Protein AF-A0A538FCF6-F1 (afdb_monomer)

Secondary structure (DSSP, 8-state):
-----------------HHHHHHHHHHHHHTT--HHHHHHHTT-S-HHHHHHHHHHHHHHS-HHHHHHHHHHHHHHHHHHHHHHHHH--HHHHHHHHHHHHHHHHHHH--

pLDDT: mean 79.97, std 12.78, range [43.72, 89.62]

Structure (mmCIF, N/CA/C/O backbone):
data_AF-A0A538FCF6-F1
#
_entry.id   AF-A0A538FCF6-F1
#
loop_
_atom_site.group_PDB
_atom_site.id
_atom_site.type_symbol
_atom_site.label_atom_id
_atom_site.label_alt_id
_atom_site.label_comp_id
_atom_site.label_asym_id
_atom_site.label_entity_id
_atom_site.label_seq_id
_atom_site.pdbx_PDB_ins_code
_atom_site.Cartn_x
_atom_site.Cartn_y
_atom_site.Cartn_z
_atom_site.occupancy
_atom_site.B_iso_or_equiv
_atom_site.auth_seq_id
_atom_site.auth_comp_id
_atom_site.auth_asym_id
_atom_site.auth_atom_id
_atom_site.pdbx_PDB_model_num
ATOM 1 N N . MET A 1 1 ? 2.214 25.794 55.707 1.00 45.06 1 MET A N 1
ATOM 2 C CA . MET A 1 1 ? 1.061 25.376 54.884 1.00 45.06 1 MET A CA 1
ATOM 3 C C . MET A 1 1 ? 1.560 25.185 53.467 1.00 45.06 1 MET A C 1
ATOM 5 O O . MET A 1 1 ? 1.936 26.150 52.817 1.00 45.06 1 MET A O 1
ATOM 9 N N . THR A 1 2 ? 1.698 23.926 53.072 1.00 43.72 2 THR A N 1
ATOM 10 C CA . THR A 1 2 ? 2.321 23.477 51.825 1.00 43.72 2 THR A CA 1
ATOM 11 C C . THR A 1 2 ? 1.266 23.458 50.727 1.00 43.72 2 THR A C 1
ATOM 13 O O . THR A 1 2 ? 0.298 22.715 50.840 1.00 43.72 2 THR A O 1
ATOM 16 N N . ALA A 1 3 ? 1.441 24.256 49.677 1.00 48.84 3 ALA A N 1
ATOM 17 C CA . ALA A 1 3 ? 0.685 24.115 48.436 1.00 48.84 3 ALA A CA 1
ATOM 18 C C . ALA A 1 3 ? 1.655 23.629 47.354 1.00 48.84 3 ALA A C 1
ATOM 20 O O . ALA A 1 3 ? 2.250 24.422 46.627 1.00 48.84 3 ALA A O 1
ATOM 21 N N . ALA A 1 4 ? 1.860 22.312 47.306 1.00 46.56 4 ALA A N 1
ATOM 22 C CA . ALA A 1 4 ? 2.473 21.650 46.165 1.00 46.56 4 ALA A CA 1
ATOM 23 C C . ALA A 1 4 ? 1.420 21.627 45.051 1.00 46.56 4 ALA A C 1
ATOM 25 O O . ALA A 1 4 ? 0.441 20.890 45.131 1.00 46.56 4 ALA A O 1
ATOM 26 N N . ARG A 1 5 ? 1.574 22.520 44.072 1.00 51.38 5 ARG A N 1
ATOM 27 C CA . ARG A 1 5 ? 0.796 22.505 42.833 1.00 51.38 5 ARG A CA 1
ATOM 28 C C . ARG A 1 5 ? 1.302 21.358 41.963 1.00 51.38 5 ARG A C 1
ATOM 30 O O . ARG A 1 5 ? 2.506 21.267 41.746 1.00 51.38 5 ARG A O 1
ATOM 37 N N . ASP A 1 6 ? 0.352 20.528 41.541 1.00 49.03 6 ASP A N 1
ATOM 38 C CA . ASP A 1 6 ? 0.346 19.593 40.417 1.00 49.03 6 ASP A CA 1
ATOM 39 C C . ASP A 1 6 ? 1.686 19.336 39.711 1.00 49.03 6 ASP A C 1
ATOM 41 O O . ASP A 1 6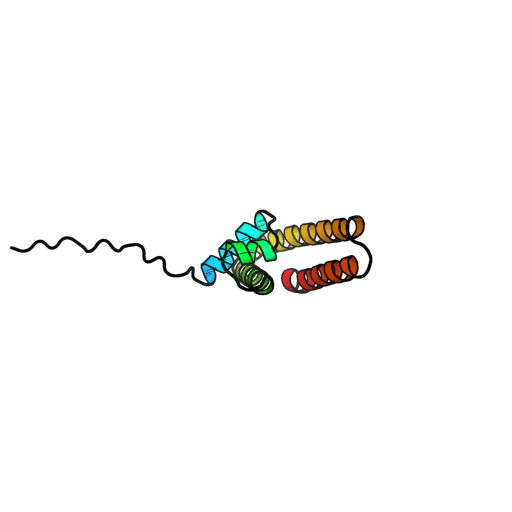 ? 2.222 20.247 39.068 1.00 49.03 6 ASP A O 1
ATOM 45 N N . PRO A 1 7 ? 2.194 18.087 39.702 1.00 54.53 7 PRO A N 1
ATOM 46 C CA . PRO A 1 7 ? 3.127 17.707 38.663 1.00 54.53 7 PRO A CA 1
ATOM 47 C C . PRO A 1 7 ? 2.369 17.780 37.336 1.00 54.53 7 PRO A C 1
ATOM 49 O O . PRO A 1 7 ? 1.473 16.984 37.073 1.00 54.53 7 PRO A O 1
ATOM 52 N N . GLN A 1 8 ? 2.724 18.766 36.514 1.00 47.12 8 GLN A N 1
ATOM 53 C CA . GLN A 1 8 ? 2.449 18.750 35.085 1.00 47.12 8 GLN A CA 1
ATOM 54 C C . GLN A 1 8 ? 2.810 17.356 34.563 1.00 47.12 8 GLN A C 1
ATOM 56 O O . GLN A 1 8 ? 3.988 16.990 34.549 1.00 47.12 8 GLN A O 1
ATOM 61 N N . GLU A 1 9 ? 1.797 16.575 34.183 1.00 44.38 9 GLU A N 1
ATOM 62 C CA . GLU A 1 9 ? 1.965 15.400 33.341 1.00 44.38 9 GLU A CA 1
ATOM 63 C C . GLU A 1 9 ? 2.641 15.884 32.061 1.00 44.38 9 GLU A C 1
ATOM 65 O O . GLU A 1 9 ? 2.012 16.406 31.140 1.00 44.38 9 GLU A O 1
ATOM 70 N N . VAL A 1 10 ? 3.966 15.774 32.035 1.00 53.16 10 VAL A N 1
ATOM 71 C CA . VAL A 1 10 ? 4.715 15.747 30.790 1.00 53.16 10 VAL A CA 1
ATOM 72 C C . VAL A 1 10 ? 4.006 14.726 29.897 1.00 53.16 10 VAL A C 1
ATOM 74 O O . VAL A 1 10 ? 3.747 13.614 30.373 1.00 53.16 10 VAL A O 1
ATOM 77 N N . PRO A 1 11 ? 3.635 15.058 28.646 1.00 48.69 11 PRO A N 1
ATOM 78 C CA . PRO A 1 11 ? 3.181 14.036 27.728 1.00 48.69 11 PRO A CA 1
ATOM 79 C C . PRO A 1 11 ? 4.369 13.101 27.567 1.00 48.69 11 PRO A C 1
ATOM 81 O O . PRO A 1 11 ? 5.363 13.436 26.926 1.00 48.69 11 PRO A O 1
ATOM 84 N N . SER A 1 12 ? 4.307 11.964 28.252 1.00 51.03 12 SER A N 1
ATOM 85 C CA . SER A 1 12 ? 5.204 10.858 28.003 1.00 51.03 12 SER A CA 1
ATOM 86 C C . SER A 1 12 ? 5.054 10.581 26.514 1.00 51.03 12 SER A C 1
ATOM 88 O O . SER A 1 12 ? 3.949 10.268 26.066 1.00 51.03 12 SER A O 1
ATOM 90 N N . GLU A 1 13 ? 6.124 10.773 25.739 1.00 54.78 13 GLU A N 1
ATOM 91 C CA . GLU A 1 13 ? 6.275 10.197 24.403 1.00 54.78 13 GLU A CA 1
ATOM 92 C C . GLU A 1 13 ? 6.242 8.672 24.569 1.00 54.78 13 GLU A C 1
ATOM 94 O O . GLU A 1 13 ? 7.247 7.968 24.491 1.00 54.78 13 GLU A O 1
ATOM 99 N N . ALA A 1 14 ? 5.063 8.152 24.900 1.00 56.34 14 ALA A N 1
ATOM 100 C CA . ALA A 1 14 ? 4.764 6.751 24.838 1.00 56.34 14 ALA A CA 1
ATOM 101 C C . ALA A 1 14 ? 4.926 6.386 23.369 1.00 56.34 14 ALA A C 1
ATOM 103 O O . ALA A 1 14 ? 4.333 7.025 22.495 1.00 56.34 14 ALA A O 1
ATOM 104 N N . ALA A 1 15 ? 5.778 5.396 23.104 1.00 61.03 15 ALA A N 1
ATOM 105 C CA . ALA A 1 15 ? 5.960 4.874 21.763 1.00 61.03 15 ALA A CA 1
ATOM 106 C C . ALA A 1 15 ? 4.576 4.670 21.117 1.00 61.03 15 ALA A C 1
ATOM 108 O O . ALA A 1 15 ? 3.686 4.122 21.781 1.00 61.03 15 ALA A O 1
ATOM 109 N N . PRO A 1 16 ? 4.377 5.133 19.868 1.00 63.41 16 PRO A N 1
ATOM 110 C CA . PRO A 1 16 ? 3.070 5.113 19.231 1.00 63.41 16 PRO A CA 1
ATOM 111 C C . PRO A 1 16 ? 2.495 3.704 19.308 1.00 63.41 16 PRO A C 1
ATOM 113 O O . PRO A 1 16 ? 3.150 2.717 18.954 1.00 63.41 16 PRO A O 1
ATOM 116 N N . THR A 1 17 ? 1.266 3.599 19.805 1.00 77.19 17 THR A N 1
ATOM 117 C CA . THR A 1 17 ? 0.609 2.305 19.941 1.00 77.19 17 THR A CA 1
ATOM 118 C C . THR A 1 17 ? 0.447 1.675 18.561 1.00 77.19 17 THR A C 1
ATOM 120 O O . THR A 1 17 ? 0.341 2.360 17.540 1.00 77.19 17 THR A O 1
ATOM 123 N N . SER A 1 18 ? 0.353 0.345 18.495 1.00 76.19 18 SER A N 1
ATOM 124 C CA . SER A 1 18 ? 0.153 -0.332 17.207 1.00 76.19 18 SER A CA 1
ATOM 125 C C . SER A 1 18 ? -1.086 0.179 16.459 1.00 76.19 18 SER A C 1
ATOM 127 O O . SER A 1 18 ? -1.096 0.177 15.235 1.00 76.19 18 SER A O 1
ATOM 129 N N . SER A 1 19 ? -2.113 0.667 17.166 1.00 78.25 19 SER A N 1
ATOM 130 C CA . SER A 1 19 ? -3.298 1.256 16.533 1.00 78.25 19 SER A CA 1
ATOM 131 C C . SER A 1 19 ? -3.023 2.609 15.874 1.00 78.25 19 SER A C 1
ATOM 133 O O . SER A 1 19 ? -3.576 2.892 14.810 1.00 78.25 19 SER A O 1
ATOM 135 N N . GLU A 1 20 ? -2.167 3.433 16.474 1.00 84.25 20 GLU A N 1
ATOM 136 C CA . GLU A 1 20 ? -1.746 4.712 15.898 1.00 84.25 20 GLU A CA 1
ATOM 137 C C . GLU A 1 20 ? -0.851 4.493 14.681 1.00 84.25 20 GLU A C 1
ATOM 139 O O . GLU A 1 20 ? -1.080 5.114 13.645 1.00 84.25 20 GLU A O 1
ATOM 144 N N . LEU A 1 21 ? 0.091 3.548 14.756 1.00 85.62 21 LEU A N 1
ATOM 145 C CA . LEU A 1 21 ? 0.933 3.153 13.621 1.00 85.62 21 LEU A CA 1
ATOM 146 C C . LEU A 1 21 ? 0.101 2.623 12.445 1.00 85.62 21 LEU A C 1
ATOM 148 O O . LEU A 1 21 ? 0.342 2.983 11.292 1.00 85.62 21 LEU A O 1
ATOM 152 N N . ASP A 1 22 ? -0.924 1.815 12.729 1.00 87.38 22 ASP A N 1
ATOM 153 C CA . ASP A 1 22 ? -1.873 1.333 11.724 1.00 87.38 22 ASP A CA 1
ATOM 154 C C . ASP A 1 22 ? -2.599 2.513 11.041 1.00 87.38 22 ASP A C 1
ATOM 156 O O . ASP A 1 22 ? -2.662 2.594 9.808 1.00 87.38 22 ASP A O 1
ATOM 160 N N . GLY A 1 23 ? -3.106 3.468 11.828 1.00 85.62 23 GLY A N 1
ATOM 161 C CA . GLY A 1 23 ? -3.761 4.675 11.315 1.00 85.62 23 GLY A CA 1
ATOM 162 C C . GLY A 1 23 ? -2.831 5.551 10.469 1.00 85.62 23 GLY A C 1
ATOM 163 O O . GLY A 1 23 ? -3.220 6.003 9.388 1.00 85.62 23 GLY A O 1
ATOM 164 N N . GLN A 1 24 ? -1.585 5.734 10.911 1.00 87.62 24 GLN A N 1
ATOM 165 C CA . GLN A 1 24 ? -0.562 6.472 10.170 1.00 87.62 24 GLN A CA 1
ATOM 166 C C . GLN A 1 24 ? -0.230 5.787 8.842 1.00 87.62 24 GLN A C 1
ATOM 168 O O . GLN A 1 24 ? -0.200 6.452 7.805 1.00 87.62 24 GLN A O 1
ATOM 173 N N . ALA A 1 25 ? -0.080 4.459 8.825 1.00 89.62 25 ALA A N 1
ATOM 174 C CA . ALA A 1 25 ? 0.139 3.706 7.593 1.00 89.62 25 ALA A CA 1
ATOM 175 C C . ALA A 1 25 ? -1.002 3.916 6.581 1.00 89.62 25 ALA A C 1
ATOM 177 O O . ALA A 1 25 ? -0.749 4.107 5.389 1.00 89.62 25 ALA A O 1
ATOM 178 N N . LEU A 1 26 ? -2.259 3.953 7.042 1.00 88.19 26 LEU A N 1
ATOM 179 C CA . LEU A 1 26 ? -3.426 4.239 6.200 1.00 88.19 26 LEU A CA 1
ATOM 180 C C . LEU A 1 26 ? -3.432 5.666 5.653 1.00 88.19 26 LEU A C 1
ATOM 182 O O . LEU A 1 26 ? -3.693 5.860 4.461 1.00 88.19 26 LEU A O 1
ATOM 186 N N . GLN A 1 27 ? -3.110 6.661 6.478 1.00 87.44 27 GLN A N 1
ATOM 187 C CA . GLN A 1 27 ? -3.032 8.049 6.027 1.00 87.44 27 GLN A CA 1
ATOM 188 C C . GLN A 1 27 ? -1.897 8.266 5.024 1.00 87.44 27 GLN A C 1
ATOM 190 O O . GLN A 1 27 ? -2.120 8.836 3.956 1.00 87.44 27 GLN A O 1
ATOM 195 N N . LEU A 1 28 ? -0.692 7.784 5.328 1.00 87.81 28 LEU A N 1
ATOM 196 C CA . LEU A 1 28 ? 0.469 7.923 4.449 1.00 87.81 28 LEU A CA 1
ATOM 197 C C . LEU A 1 28 ? 0.260 7.178 3.127 1.00 87.81 28 LEU A C 1
ATOM 199 O O . LEU A 1 28 ? 0.608 7.697 2.063 1.00 87.81 28 LEU A O 1
ATOM 203 N N . ARG A 1 29 ? -0.391 6.006 3.160 1.00 88.25 29 ARG A N 1
ATOM 204 C CA . ARG A 1 29 ? -0.755 5.294 1.932 1.00 88.25 29 ARG A CA 1
ATOM 205 C C . ARG A 1 29 ? -1.805 6.046 1.122 1.00 88.25 29 ARG A C 1
ATOM 207 O O . ARG A 1 29 ? -1.684 6.117 -0.098 1.00 88.25 29 ARG A O 1
ATOM 214 N N . SER A 1 30 ? -2.781 6.668 1.782 1.00 83.31 30 SER A N 1
ATOM 215 C CA . SER A 1 30 ? -3.786 7.513 1.120 1.00 83.31 30 SER A CA 1
ATOM 216 C C . SER A 1 30 ? -3.163 8.744 0.449 1.00 83.31 30 SER A C 1
ATOM 218 O O . SER A 1 30 ? -3.625 9.155 -0.610 1.00 83.31 30 SER A O 1
ATOM 220 N N . LYS A 1 31 ? -2.058 9.272 0.997 1.00 83.94 31 LYS A N 1
ATOM 221 C CA . LYS A 1 31 ? -1.228 10.324 0.375 1.00 83.94 31 LYS A CA 1
ATOM 222 C C . LYS A 1 31 ? -0.371 9.826 -0.803 1.00 83.94 31 LYS A C 1
ATOM 224 O O . LYS A 1 31 ? 0.335 10.619 -1.417 1.00 83.94 31 LYS A O 1
ATOM 229 N N . GLY A 1 32 ? -0.406 8.531 -1.122 1.00 83.12 32 GLY A N 1
ATOM 230 C CA . GLY A 1 32 ? 0.327 7.935 -2.242 1.00 83.12 32 GLY A CA 1
ATOM 231 C C . GLY A 1 32 ? 1.750 7.473 -1.917 1.00 83.12 32 GLY A C 1
ATOM 232 O O . GLY A 1 32 ? 2.485 7.107 -2.834 1.00 83.12 32 GLY A O 1
ATOM 233 N N . MET A 1 33 ? 2.162 7.446 -0.644 1.00 85.12 33 MET A N 1
ATOM 234 C CA . MET A 1 33 ? 3.486 6.931 -0.277 1.00 85.12 33 MET A CA 1
ATOM 235 C C . MET A 1 33 ? 3.583 5.411 -0.474 1.00 85.12 33 MET A C 1
ATOM 237 O O . MET A 1 33 ? 2.599 4.678 -0.341 1.00 85.12 33 MET A O 1
ATOM 241 N N . SER A 1 34 ? 4.780 4.920 -0.809 1.00 85.25 34 SER A N 1
ATOM 242 C CA . SER A 1 34 ? 5.064 3.483 -0.919 1.00 85.25 34 SER A CA 1
ATOM 243 C C . SER A 1 34 ? 5.216 2.847 0.464 1.00 85.25 34 SER A C 1
ATOM 245 O O . SER A 1 34 ? 5.673 3.503 1.393 1.00 85.25 34 SER A O 1
ATOM 247 N N . PHE A 1 35 ? 4.904 1.556 0.613 1.00 84.69 35 PHE A N 1
ATOM 248 C CA . PHE A 1 35 ? 5.033 0.859 1.904 1.00 84.69 35 PHE A CA 1
ATOM 249 C C . PHE A 1 35 ? 6.457 0.863 2.470 1.00 84.69 35 PHE A C 1
ATOM 251 O O . PHE A 1 35 ? 6.622 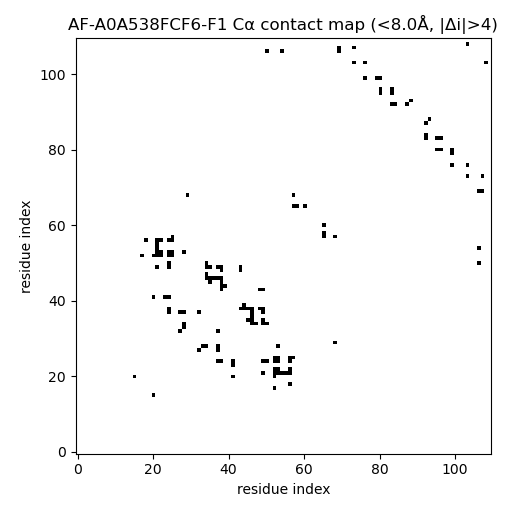0.894 3.682 1.00 84.69 35 PHE A O 1
ATOM 258 N N . ALA A 1 36 ? 7.480 0.889 1.612 1.00 86.44 36 ALA A N 1
ATOM 259 C CA . ALA A 1 36 ? 8.865 1.041 2.053 1.00 86.44 36 ALA A CA 1
ATOM 260 C C . ALA A 1 36 ? 9.120 2.422 2.673 1.00 86.44 36 ALA A C 1
ATOM 262 O O . ALA A 1 36 ? 9.739 2.516 3.727 1.00 86.44 36 ALA A O 1
ATOM 263 N N . LYS A 1 37 ? 8.592 3.485 2.052 1.00 87.44 37 LYS A N 1
ATOM 264 C CA . LYS A 1 37 ? 8.697 4.842 2.592 1.00 87.44 37 LYS A CA 1
ATOM 265 C C . LYS A 1 37 ? 7.856 5.008 3.855 1.00 87.44 37 LYS A C 1
ATOM 267 O O . LYS A 1 37 ? 8.320 5.619 4.800 1.00 87.44 37 LYS A O 1
ATOM 272 N N . ILE A 1 38 ? 6.664 4.412 3.888 1.00 88.75 38 ILE A N 1
ATOM 273 C CA . ILE A 1 38 ? 5.803 4.387 5.075 1.00 88.75 38 ILE A CA 1
ATOM 274 C C . ILE A 1 38 ? 6.528 3.703 6.228 1.00 88.75 38 ILE A C 1
ATOM 276 O O . ILE A 1 38 ? 6.583 4.281 7.299 1.00 88.75 38 ILE A O 1
ATOM 280 N N . ALA A 1 39 ? 7.105 2.516 6.011 1.00 88.94 39 ALA A N 1
ATOM 281 C CA . ALA A 1 39 ? 7.846 1.803 7.047 1.00 88.94 39 ALA A CA 1
ATOM 282 C C . ALA A 1 39 ? 8.979 2.661 7.625 1.00 88.94 39 ALA A C 1
ATOM 284 O O . ALA A 1 39 ? 9.066 2.792 8.838 1.00 88.94 39 ALA A O 1
ATOM 285 N N . ALA A 1 40 ? 9.767 3.317 6.768 1.00 89.12 40 ALA A N 1
ATOM 286 C CA . ALA A 1 40 ? 10.807 4.240 7.215 1.00 89.12 40 ALA A CA 1
ATOM 287 C C . ALA A 1 40 ? 10.246 5.448 7.994 1.00 89.12 40 ALA A C 1
ATOM 289 O O . ALA A 1 40 ? 10.831 5.848 8.992 1.00 89.12 40 ALA A O 1
ATOM 290 N N . GLU A 1 41 ? 9.109 6.001 7.563 1.00 88.38 41 GLU A N 1
ATOM 291 C CA . GLU A 1 41 ? 8.470 7.167 8.189 1.00 88.38 41 GLU A CA 1
ATOM 292 C C . GLU A 1 41 ? 7.936 6.862 9.596 1.00 88.38 41 GLU A C 1
ATOM 294 O O . GLU A 1 41 ? 8.090 7.671 10.503 1.00 88.38 41 GLU A O 1
ATOM 299 N N . ILE A 1 42 ? 7.313 5.694 9.786 1.00 86.81 42 ILE A N 1
ATOM 300 C CA . ILE A 1 42 ? 6.675 5.317 11.060 1.00 86.81 42 ILE A CA 1
ATOM 301 C C . ILE A 1 42 ? 7.546 4.386 11.918 1.00 86.81 42 ILE A C 1
ATOM 303 O O . ILE A 1 42 ? 7.059 3.810 12.888 1.00 86.81 42 ILE A O 1
ATOM 307 N N . GLY A 1 43 ? 8.823 4.221 11.556 1.00 85.25 43 GLY A N 1
ATOM 308 C CA . GLY A 1 43 ? 9.810 3.472 12.339 1.00 85.25 43 GLY A CA 1
ATOM 309 C C . GLY A 1 43 ? 9.637 1.950 12.326 1.00 85.25 43 GLY A C 1
ATOM 310 O O . GLY A 1 43 ? 9.965 1.292 13.307 1.00 85.25 43 GLY A O 1
ATOM 311 N N . LEU A 1 44 ? 9.108 1.373 11.245 1.00 86.06 44 LEU A N 1
ATOM 312 C CA . LEU A 1 44 ? 9.013 -0.078 11.068 1.00 86.06 44 LEU A CA 1
ATOM 313 C C . LEU A 1 44 ? 10.244 -0.633 10.349 1.00 86.06 44 LEU A C 1
ATOM 315 O O . LEU A 1 44 ? 10.643 -0.131 9.299 1.00 86.06 44 LEU A O 1
ATOM 319 N N . ASP A 1 45 ? 10.764 -1.753 10.849 1.00 82.38 45 ASP A N 1
ATOM 320 C CA . ASP A 1 45 ? 11.933 -2.430 10.279 1.00 82.38 45 ASP A CA 1
ATOM 321 C C . ASP A 1 45 ? 11.711 -2.940 8.851 1.00 82.38 45 ASP A C 1
ATOM 323 O O . ASP A 1 45 ? 12.657 -3.049 8.066 1.00 82.38 45 ASP A O 1
ATOM 327 N N . ARG A 1 46 ? 10.470 -3.313 8.497 1.00 85.81 46 ARG A N 1
ATOM 328 C CA . ARG A 1 46 ? 10.175 -3.944 7.204 1.00 85.81 46 ARG A CA 1
ATOM 329 C C . ARG A 1 46 ? 8.989 -3.299 6.488 1.00 85.81 46 ARG A C 1
ATOM 331 O O . ARG A 1 46 ? 7.941 -3.072 7.093 1.00 85.81 46 ARG A O 1
ATOM 338 N N . PRO A 1 47 ? 9.056 -3.156 5.147 1.00 85.06 47 PRO A N 1
ATOM 339 C CA . PRO A 1 47 ? 7.906 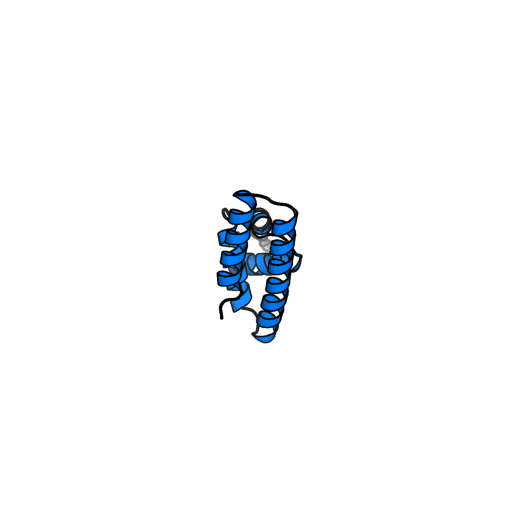-2.748 4.334 1.00 85.06 47 PRO A CA 1
ATOM 340 C C . PRO A 1 47 ? 6.690 -3.664 4.520 1.00 85.06 47 PRO A C 1
ATOM 342 O O . PRO A 1 47 ? 5.548 -3.214 4.458 1.00 85.06 47 PRO A O 1
ATOM 345 N N . THR A 1 48 ? 6.925 -4.954 4.776 1.00 85.38 48 THR A N 1
ATOM 346 C CA . THR A 1 48 ? 5.871 -5.935 5.065 1.00 85.38 48 THR A CA 1
ATOM 347 C C . THR A 1 48 ? 5.070 -5.566 6.314 1.00 85.38 48 THR A C 1
ATOM 349 O O . THR A 1 48 ? 3.860 -5.797 6.344 1.00 85.38 48 THR A O 1
ATOM 352 N N . ASP A 1 49 ? 5.701 -4.953 7.316 1.00 86.12 49 ASP A N 1
ATOM 353 C CA . ASP A 1 49 ? 5.016 -4.532 8.537 1.00 86.12 49 ASP A CA 1
ATOM 354 C C . ASP A 1 49 ? 4.120 -3.326 8.274 1.00 86.12 49 ASP A C 1
ATOM 356 O O . ASP A 1 49 ? 2.992 -3.298 8.763 1.00 86.12 49 ASP 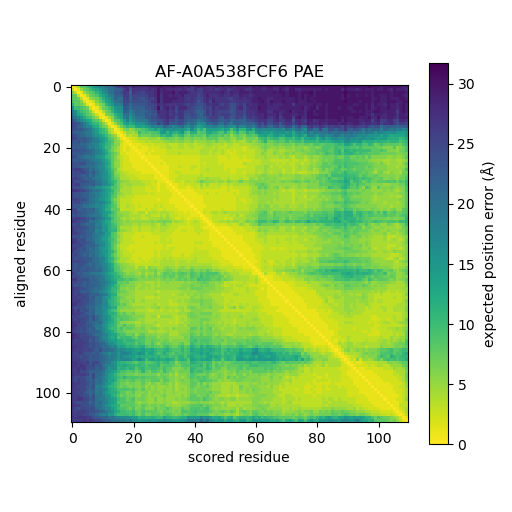A O 1
ATOM 360 N N . ALA A 1 50 ? 4.539 -2.403 7.402 1.00 88.25 50 ALA A N 1
ATOM 361 C CA . ALA A 1 50 ? 3.685 -1.304 6.951 1.00 88.25 50 ALA A CA 1
ATOM 362 C C . ALA A 1 50 ? 2.459 -1.812 6.172 1.00 88.25 50 ALA A C 1
ATOM 364 O O . ALA A 1 50 ? 1.356 -1.291 6.338 1.00 88.25 50 ALA A O 1
ATOM 365 N N . VAL A 1 51 ? 2.617 -2.867 5.362 1.00 87.56 51 VAL A N 1
ATOM 366 C CA . VAL A 1 51 ? 1.486 -3.528 4.683 1.00 87.56 51 VAL A CA 1
ATOM 367 C C . VAL A 1 51 ? 0.534 -4.151 5.702 1.00 87.56 51 VAL A C 1
ATOM 369 O O . VAL A 1 51 ? -0.681 -3.997 5.587 1.00 87.56 51 VAL A O 1
ATOM 372 N N . ASN A 1 52 ? 1.058 -4.847 6.713 1.00 87.75 52 ASN A N 1
ATOM 373 C CA . ASN A 1 52 ? 0.234 -5.433 7.769 1.00 87.75 52 ASN A CA 1
ATOM 374 C C . ASN A 1 52 ? -0.499 -4.353 8.574 1.00 87.75 52 ASN A C 1
ATOM 376 O O . ASN A 1 52 ? -1.691 -4.504 8.840 1.00 87.75 52 ASN A O 1
ATOM 380 N N . ALA A 1 53 ? 0.182 -3.253 8.895 1.00 88.12 53 ALA A N 1
ATOM 381 C CA . ALA A 1 53 ? -0.386 -2.115 9.603 1.00 88.12 53 ALA A CA 1
ATOM 382 C C . ALA A 1 53 ? -1.529 -1.466 8.812 1.00 88.12 53 ALA A C 1
ATOM 384 O O . ALA A 1 53 ? -2.635 -1.285 9.325 1.00 88.12 53 ALA A O 1
ATOM 385 N N . PHE A 1 54 ? -1.314 -1.253 7.513 1.00 88.56 54 PHE A N 1
ATOM 386 C CA . PHE A 1 54 ? -2.344 -0.786 6.593 1.00 88.56 54 PHE A CA 1
ATOM 387 C C . PHE A 1 54 ? -3.559 -1.722 6.544 1.00 88.56 54 PHE A C 1
ATOM 389 O O . PHE A 1 54 ? -4.698 -1.264 6.608 1.00 88.56 54 PHE A O 1
ATOM 396 N N . ARG A 1 55 ? -3.349 -3.045 6.476 1.00 87.25 55 ARG A N 1
ATOM 397 C CA . ARG A 1 55 ? -4.449 -4.027 6.479 1.00 87.25 55 ARG A CA 1
ATOM 398 C C . ARG A 1 55 ? -5.240 -3.995 7.784 1.00 87.25 55 ARG A C 1
ATOM 400 O O . ARG A 1 55 ? -6.467 -4.008 7.742 1.00 87.25 55 ARG A O 1
ATOM 407 N N . ARG A 1 56 ? -4.564 -3.925 8.934 1.00 87.50 56 ARG A N 1
ATOM 408 C CA . ARG A 1 56 ? -5.232 -3.794 10.239 1.00 87.50 56 ARG A CA 1
ATOM 409 C C . ARG A 1 56 ? -6.070 -2.519 10.303 1.00 87.50 56 ARG A C 1
ATOM 411 O O . ARG A 1 56 ? -7.227 -2.578 10.711 1.00 87.50 56 ARG A O 1
ATOM 418 N N . ALA A 1 57 ? -5.538 -1.400 9.815 1.00 88.44 57 ALA A N 1
ATOM 419 C CA . ALA A 1 57 ? -6.279 -0.146 9.712 1.00 88.44 57 ALA A CA 1
ATOM 420 C C . ALA A 1 57 ? -7.495 -0.257 8.778 1.00 88.44 57 ALA A C 1
ATOM 422 O O . ALA A 1 57 ? -8.586 0.192 9.128 1.00 88.44 57 ALA A O 1
ATOM 423 N N . LEU A 1 58 ? -7.345 -0.920 7.626 1.00 85.44 58 LEU A N 1
ATOM 424 C CA . LEU A 1 58 ? -8.445 -1.171 6.691 1.00 85.44 58 LEU A CA 1
ATOM 425 C C . LEU A 1 58 ? -9.577 -2.000 7.311 1.00 85.44 58 LEU A C 1
ATOM 427 O O . LEU A 1 58 ? -10.750 -1.764 7.021 1.00 85.44 58 LEU A O 1
ATOM 431 N N . LEU A 1 59 ? -9.252 -2.976 8.158 1.00 84.81 59 LEU A N 1
ATOM 432 C CA . LEU A 1 59 ? -10.257 -3.789 8.846 1.00 84.81 59 LEU A CA 1
ATOM 433 C C . LEU A 1 59 ? -11.015 -3.000 9.920 1.00 84.81 59 LEU A C 1
ATOM 435 O O . LEU A 1 59 ? -12.176 -3.308 10.184 1.00 84.81 59 LEU A O 1
ATOM 439 N N . ARG A 1 60 ? -10.391 -1.967 10.498 1.00 84.88 60 ARG A N 1
ATOM 440 C CA . ARG A 1 60 ? -11.017 -1.084 11.494 1.00 84.88 60 ARG A CA 1
ATOM 441 C C . ARG A 1 60 ? -11.927 -0.020 10.882 1.00 84.88 60 ARG A C 1
ATOM 443 O O . ARG A 1 60 ? -12.826 0.454 11.570 1.00 84.88 60 ARG A O 1
ATOM 450 N N . VAL A 1 61 ? -11.735 0.357 9.614 1.00 83.38 61 VAL A N 1
ATOM 451 C CA . VAL A 1 61 ? -12.633 1.323 8.959 1.00 83.38 61 VAL A CA 1
ATOM 452 C C . VAL A 1 61 ? -13.967 0.679 8.541 1.00 83.38 61 VAL A C 1
ATOM 454 O O . VAL A 1 61 ? -14.011 -0.524 8.237 1.00 83.38 61 VAL A O 1
ATOM 457 N N . PRO A 1 62 ? -15.061 1.466 8.475 1.00 85.25 62 PRO A N 1
ATOM 458 C CA . PRO A 1 62 ? -16.366 0.991 8.017 1.00 85.25 62 PRO A CA 1
ATOM 459 C C . PRO A 1 62 ? -16.299 0.385 6.612 1.00 85.25 62 PRO A C 1
ATOM 461 O O . PRO A 1 62 ? -15.561 0.878 5.759 1.00 85.25 62 PRO A O 1
ATOM 464 N N . ALA A 1 63 ? -17.124 -0.630 6.335 1.00 81.62 63 ALA A N 1
ATOM 465 C CA . ALA A 1 63 ? -17.108 -1.368 5.065 1.00 81.62 63 ALA A CA 1
ATOM 466 C C . ALA A 1 63 ? -17.180 -0.455 3.823 1.00 81.62 63 ALA A C 1
ATOM 468 O O . ALA A 1 63 ? -16.365 -0.586 2.916 1.00 81.62 63 ALA A O 1
ATOM 469 N N . ARG A 1 64 ? -18.055 0.564 3.832 1.00 80.12 64 ARG A N 1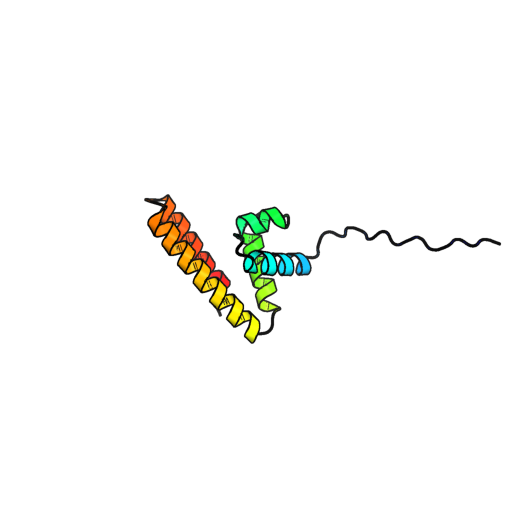
ATOM 470 C CA . ARG A 1 64 ? -18.156 1.539 2.727 1.00 80.12 64 ARG A CA 1
ATOM 471 C C . ARG A 1 64 ? -16.841 2.280 2.457 1.00 80.12 64 ARG A C 1
ATOM 473 O O . ARG A 1 64 ? -16.499 2.535 1.304 1.00 80.12 64 ARG A O 1
ATOM 480 N N . GLN A 1 65 ? -16.112 2.640 3.512 1.00 82.69 65 GLN A N 1
ATOM 481 C CA . GLN A 1 65 ? -14.832 3.336 3.397 1.00 82.69 65 GLN A CA 1
ATOM 482 C C . GLN A 1 65 ? -13.708 2.367 3.025 1.00 82.69 65 GLN A C 1
ATOM 484 O O . GLN A 1 65 ? -12.844 2.712 2.222 1.00 82.69 65 GLN A O 1
ATOM 489 N N . ARG A 1 66 ? -13.765 1.131 3.530 1.00 84.94 66 ARG A N 1
ATOM 490 C CA . ARG A 1 66 ? -12.860 0.043 3.156 1.00 84.94 66 ARG A CA 1
ATOM 491 C C . ARG A 1 66 ? -12.913 -0.247 1.662 1.00 84.94 66 ARG A C 1
ATOM 493 O O . ARG A 1 66 ? -11.863 -0.310 1.037 1.00 84.94 66 ARG A O 1
ATOM 500 N N . ASP A 1 67 ? -14.106 -0.353 1.082 1.00 84.06 67 ASP A N 1
ATOM 501 C CA . ASP A 1 67 ? -14.271 -0.619 -0.352 1.00 84.06 67 ASP A CA 1
ATOM 502 C C . ASP A 1 67 ? -13.732 0.524 -1.208 1.00 84.06 67 ASP A C 1
ATOM 504 O O . ASP A 1 67 ? -13.102 0.291 -2.240 1.00 84.06 67 ASP A O 1
ATOM 508 N N . LYS A 1 68 ? -13.934 1.774 -0.768 1.00 86.19 68 LYS A N 1
ATOM 509 C CA . LYS A 1 68 ? -13.342 2.941 -1.430 1.00 86.19 68 LYS A CA 1
ATOM 510 C C . LYS A 1 68 ? -11.813 2.855 -1.417 1.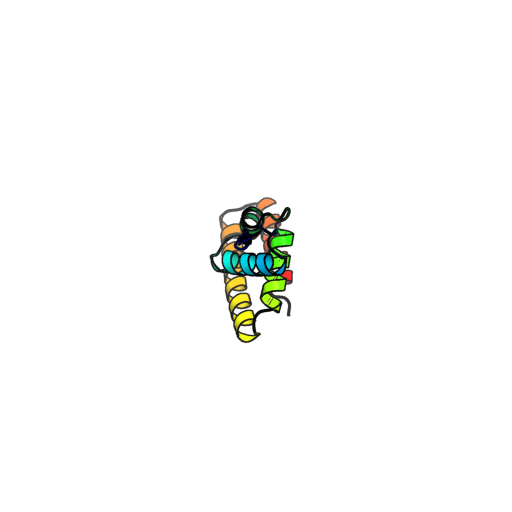00 86.19 68 LYS A C 1
ATOM 512 O O . LYS A 1 68 ? -11.201 2.975 -2.473 1.00 86.19 68 LYS A O 1
ATOM 517 N N . LEU A 1 69 ? -11.216 2.587 -0.257 1.00 84.94 69 LEU A N 1
ATOM 518 C CA . LEU A 1 69 ? -9.764 2.477 -0.115 1.00 84.94 69 LEU A CA 1
ATOM 519 C C . LEU A 1 69 ? -9.190 1.276 -0.881 1.00 84.94 69 LEU A C 1
ATOM 521 O O . LEU A 1 69 ? -8.142 1.412 -1.503 1.00 84.94 69 LEU A O 1
ATOM 525 N N . LYS A 1 70 ? -9.884 0.127 -0.902 1.00 85.94 70 LYS A N 1
ATOM 526 C CA . LYS A 1 70 ? -9.508 -1.037 -1.724 1.00 85.94 70 LYS A CA 1
ATOM 527 C C . LYS A 1 70 ? -9.509 -0.679 -3.217 1.00 85.94 70 LYS A C 1
ATOM 529 O O . LYS A 1 70 ? -8.559 -1.022 -3.911 1.00 85.94 70 LYS A O 1
ATOM 534 N N . ARG A 1 71 ? -10.524 0.044 -3.713 1.00 86.19 71 ARG A N 1
ATOM 535 C CA . ARG A 1 71 ? -10.575 0.498 -5.118 1.00 86.19 71 ARG A CA 1
ATOM 536 C C . ARG A 1 71 ? -9.456 1.478 -5.462 1.00 86.19 71 ARG A C 1
ATOM 538 O O . ARG A 1 71 ? -8.794 1.302 -6.477 1.00 86.19 71 ARG A O 1
ATOM 545 N N . GLU A 1 72 ? -9.227 2.485 -4.621 1.00 86.25 72 GLU A N 1
ATOM 546 C CA . GLU A 1 72 ? -8.123 3.434 -4.817 1.00 86.25 72 GLU A CA 1
ATOM 547 C C . GLU A 1 72 ? -6.770 2.720 -4.836 1.00 86.25 72 GLU A C 1
ATOM 549 O O . GLU A 1 72 ? -5.907 3.025 -5.657 1.00 86.25 72 GLU A O 1
ATOM 554 N N . GLU A 1 73 ? -6.590 1.742 -3.952 1.00 87.38 73 GLU A N 1
ATOM 555 C CA . GLU A 1 73 ? -5.366 0.960 -3.889 1.00 87.38 73 GLU A CA 1
ATOM 556 C C . GLU A 1 73 ? -5.186 0.049 -5.107 1.00 87.38 73 GLU A C 1
ATOM 558 O O . GLU A 1 73 ? -4.070 -0.051 -5.611 1.00 87.38 73 GLU A O 1
ATOM 563 N N . ALA A 1 74 ? -6.260 -0.554 -5.624 1.00 86.38 74 ALA A N 1
ATOM 564 C CA . ALA A 1 74 ? -6.221 -1.320 -6.867 1.00 86.38 74 ALA A CA 1
ATOM 565 C C . ALA A 1 74 ? -5.714 -0.457 -8.033 1.00 86.38 74 ALA A C 1
ATOM 567 O O . ALA A 1 74 ? -4.729 -0.817 -8.668 1.00 86.38 74 ALA A O 1
ATOM 568 N N . ILE A 1 75 ? -6.289 0.738 -8.217 1.00 87.81 75 ILE A N 1
ATOM 569 C CA . ILE A 1 75 ? -5.875 1.685 -9.266 1.00 87.81 75 ILE A CA 1
ATOM 570 C C . ILE A 1 75 ? -4.396 2.073 -9.114 1.00 87.81 75 ILE A C 1
ATOM 572 O O . ILE A 1 75 ? -3.667 2.163 -10.100 1.00 87.81 75 ILE A O 1
ATOM 576 N N . ARG A 1 76 ? -3.912 2.288 -7.881 1.00 85.62 76 ARG A N 1
ATOM 577 C CA . ARG A 1 76 ? -2.489 2.593 -7.646 1.00 85.62 76 ARG A CA 1
ATOM 578 C C . ARG A 1 76 ? -1.574 1.423 -7.987 1.00 85.62 76 ARG A C 1
ATOM 580 O O . ARG A 1 76 ? -0.480 1.658 -8.494 1.00 85.62 76 ARG A O 1
ATOM 587 N N . LEU A 1 77 ? -1.974 0.197 -7.652 1.00 86.25 77 LEU A N 1
ATOM 588 C CA . LEU A 1 77 ? -1.200 -1.002 -7.969 1.00 86.25 77 LEU A CA 1
ATOM 589 C C . LEU A 1 77 ? -1.154 -1.237 -9.482 1.00 86.25 77 LEU A C 1
ATOM 591 O O . LEU A 1 77 ? -0.087 -1.572 -9.989 1.00 86.25 77 LEU A O 1
ATOM 595 N N . ASP A 1 78 ? -2.250 -0.974 -10.194 1.00 87.94 78 ASP A N 1
ATOM 596 C CA . ASP A 1 78 ? -2.319 -1.043 -11.658 1.00 87.94 78 ASP A CA 1
ATOM 597 C C . ASP A 1 78 ? -1.375 -0.013 -12.289 1.00 87.94 78 ASP A C 1
ATOM 599 O O . ASP A 1 78 ? -0.449 -0.376 -13.009 1.00 87.94 78 ASP A O 1
ATOM 603 N N . ALA A 1 79 ? -1.487 1.255 -11.884 1.00 87.38 79 ALA A N 1
ATOM 604 C CA . ALA A 1 79 ? -0.615 2.322 -12.374 1.00 87.38 79 ALA A CA 1
ATOM 605 C C . ALA A 1 79 ? 0.869 2.122 -12.010 1.00 87.38 79 ALA A C 1
ATOM 607 O O . ALA A 1 79 ? 1.757 2.713 -12.633 1.00 87.38 79 ALA A O 1
ATOM 608 N N . TRP A 1 80 ? 1.164 1.356 -10.956 1.00 86.19 80 TRP A N 1
ATOM 609 C CA . TRP A 1 80 ? 2.532 0.957 -10.637 1.00 86.19 80 TRP A CA 1
ATOM 610 C C . TRP A 1 80 ? 2.993 -0.199 -11.527 1.00 86.19 80 TRP A C 1
ATOM 612 O O . TRP A 1 80 ? 4.132 -0.168 -11.985 1.00 86.19 80 TRP A O 1
ATOM 622 N N . ALA A 1 81 ? 2.128 -1.174 -11.816 1.00 86.75 81 ALA A N 1
ATOM 623 C CA . ALA A 1 81 ? 2.436 -2.271 -12.729 1.00 86.75 81 ALA A CA 1
ATOM 624 C C . ALA A 1 81 ? 2.747 -1.755 -14.137 1.00 86.75 81 ALA A C 1
ATOM 626 O O . ALA A 1 81 ? 3.767 -2.152 -14.700 1.00 86.75 81 ALA A O 1
ATOM 627 N N . ASP A 1 82 ? 1.949 -0.811 -14.641 1.00 87.56 82 ASP A N 1
ATOM 628 C CA . ASP A 1 82 ? 2.165 -0.170 -15.942 1.00 87.56 82 ASP A CA 1
ATOM 629 C C . ASP A 1 82 ? 3.522 0.540 -15.983 1.00 87.56 82 ASP A C 1
ATOM 631 O O . ASP A 1 82 ? 4.374 0.222 -16.813 1.00 87.56 82 ASP A O 1
ATOM 635 N N . ARG A 1 83 ? 3.802 1.389 -14.982 1.00 85.75 83 ARG A N 1
ATOM 636 C CA . ARG A 1 83 ? 5.098 2.075 -14.864 1.00 85.75 83 ARG A CA 1
ATOM 637 C C . ARG A 1 83 ? 6.275 1.115 -14.761 1.00 85.75 83 ARG A C 1
ATOM 639 O O . ARG A 1 83 ? 7.335 1.386 -15.313 1.00 85.75 83 ARG A O 1
ATOM 646 N N . VAL A 1 84 ? 6.143 0.010 -14.029 1.00 86.31 84 VAL A N 1
ATOM 647 C CA . VAL A 1 84 ? 7.190 -1.025 -13.965 1.00 86.31 84 VAL A CA 1
ATOM 648 C C . VAL A 1 84 ? 7.364 -1.688 -15.328 1.00 86.31 84 VAL A C 1
ATOM 650 O O . VAL A 1 84 ? 8.492 -1.992 -15.707 1.00 86.31 84 VAL A O 1
ATOM 653 N N . GLY A 1 85 ? 6.268 -1.867 -16.063 1.00 83.94 85 GLY A N 1
ATOM 654 C CA . GLY A 1 85 ? 6.252 -2.357 -17.431 1.00 83.94 85 GLY A CA 1
ATOM 655 C C . GLY A 1 85 ? 7.071 -1.509 -18.399 1.00 83.94 85 GLY A C 1
ATOM 656 O O . GLY A 1 85 ? 7.763 -2.098 -19.229 1.00 83.94 85 GLY A O 1
ATOM 657 N N . GLU A 1 86 ? 7.008 -0.184 -18.247 1.00 85.38 86 GLU A N 1
ATOM 658 C CA . GLU A 1 86 ? 7.686 0.813 -19.087 1.00 85.38 86 GLU A CA 1
ATOM 659 C C . GLU A 1 86 ? 9.126 1.119 -18.645 1.00 85.38 86 GLU A C 1
ATOM 661 O O . GLU A 1 86 ? 9.988 1.387 -19.474 1.00 85.38 86 GLU A O 1
ATOM 666 N N . THR A 1 87 ? 9.398 1.115 -17.336 1.00 81.38 87 THR A N 1
ATOM 667 C CA . THR A 1 87 ? 10.667 1.628 -16.771 1.00 81.38 87 THR A CA 1
ATOM 668 C C . THR A 1 87 ? 11.663 0.551 -16.359 1.00 81.38 87 THR A C 1
ATOM 670 O O . THR A 1 87 ? 12.810 0.864 -16.047 1.00 81.38 87 THR A O 1
ATOM 673 N N . SER A 1 88 ? 11.227 -0.702 -16.238 1.00 84.31 88 SER A N 1
ATOM 674 C CA . SER A 1 88 ? 12.067 -1.807 -15.774 1.00 84.31 88 SER A CA 1
ATOM 675 C C . SER A 1 88 ? 12.116 -2.905 -16.824 1.00 84.31 88 SER A C 1
ATOM 677 O O . SER A 1 88 ? 11.120 -3.178 -17.484 1.00 84.31 88 SER A O 1
ATOM 679 N N . GLU A 1 89 ? 13.250 -3.592 -16.917 1.00 85.62 89 GLU A N 1
ATOM 680 C CA . GLU A 1 89 ? 13.453 -4.701 -17.851 1.00 85.62 89 GLU A CA 1
ATOM 681 C C . GLU A 1 89 ? 14.050 -5.923 -17.135 1.00 85.62 89 GLU A C 1
ATOM 683 O O . GLU A 1 89 ? 14.561 -5.825 -16.010 1.00 85.62 89 GLU A O 1
ATOM 688 N N . GLY A 1 90 ? 13.928 -7.091 -17.772 1.00 85.44 90 GLY A N 1
ATOM 689 C CA . GLY A 1 90 ? 14.463 -8.368 -17.289 1.00 85.44 90 GLY A CA 1
ATOM 690 C C . GLY A 1 90 ? 14.013 -8.754 -15.873 1.00 85.44 90 GLY A C 1
ATOM 691 O O . GLY A 1 90 ? 12.891 -8.466 -15.451 1.00 85.44 90 GLY A O 1
ATOM 692 N N . GLU A 1 91 ? 14.927 -9.356 -15.110 1.00 82.44 91 GLU A N 1
ATOM 693 C CA . GLU A 1 91 ? 14.684 -9.869 -13.750 1.00 82.44 91 GLU A CA 1
ATOM 694 C C . GLU A 1 91 ? 14.145 -8.794 -12.783 1.00 82.44 91 GLU A C 1
ATOM 696 O O . GLU A 1 91 ? 13.361 -9.073 -11.871 1.00 82.44 91 GLU A O 1
ATOM 701 N N . THR A 1 92 ? 14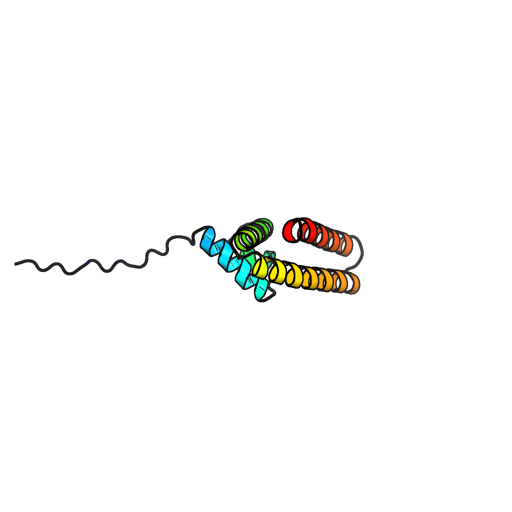.521 -7.526 -12.989 1.00 83.44 92 THR A N 1
ATOM 702 C CA . THR A 1 92 ? 14.053 -6.417 -12.145 1.00 83.44 92 THR A CA 1
ATOM 703 C C . THR A 1 92 ? 12.567 -6.130 -12.363 1.00 83.44 92 THR A C 1
ATOM 705 O O . THR A 1 92 ? 11.847 -5.854 -11.398 1.00 83.44 92 THR A O 1
ATOM 708 N N . LYS A 1 93 ? 12.090 -6.213 -13.612 1.00 86.38 93 LYS A N 1
ATOM 709 C CA . LYS A 1 93 ? 10.664 -6.090 -13.944 1.00 86.38 93 LYS A CA 1
ATOM 710 C C . LYS A 1 93 ? 9.874 -7.225 -13.306 1.00 86.38 93 LYS A C 1
ATOM 712 O O . LYS A 1 93 ? 8.898 -6.960 -12.609 1.00 86.38 93 LYS A O 1
ATOM 717 N N . GLU A 1 94 ? 10.331 -8.462 -13.475 1.00 85.44 94 GLU A N 1
ATOM 718 C CA . GLU A 1 94 ? 9.662 -9.653 -12.940 1.00 85.44 94 GLU A CA 1
ATOM 719 C C . GLU A 1 94 ? 9.543 -9.608 -11.415 1.00 85.44 94 GLU A C 1
ATOM 721 O O . GLU A 1 94 ? 8.451 -9.797 -10.877 1.00 85.44 94 GLU A O 1
ATOM 726 N N . ARG A 1 95 ? 10.624 -9.254 -10.705 1.00 84.50 95 ARG A N 1
ATOM 727 C CA . ARG A 1 95 ? 10.584 -9.077 -9.244 1.00 84.50 95 ARG A CA 1
ATOM 728 C C . ARG A 1 95 ? 9.583 -8.008 -8.819 1.00 84.50 95 ARG A C 1
ATOM 730 O O . ARG A 1 95 ? 8.807 -8.233 -7.892 1.00 84.50 95 ARG A O 1
ATOM 737 N N . LYS A 1 96 ? 9.580 -6.843 -9.473 1.00 83.44 96 LYS A N 1
ATOM 738 C CA . LYS A 1 96 ? 8.661 -5.746 -9.129 1.00 83.44 96 LYS A CA 1
ATOM 739 C C . LYS A 1 96 ? 7.203 -6.123 -9.407 1.00 83.44 96 LYS A C 1
ATOM 741 O O . LYS A 1 96 ? 6.357 -5.894 -8.548 1.00 83.44 96 LYS A O 1
ATOM 746 N N . LEU A 1 97 ? 6.916 -6.750 -10.548 1.00 86.38 97 LEU A N 1
ATOM 747 C CA . LEU A 1 97 ? 5.576 -7.247 -10.874 1.00 86.38 97 LEU A CA 1
ATOM 748 C C . LEU A 1 97 ? 5.117 -8.328 -9.888 1.00 86.38 97 LEU A C 1
ATOM 750 O O . LEU A 1 97 ? 3.970 -8.302 -9.444 1.00 86.38 97 LEU A O 1
ATOM 754 N N . HIS A 1 98 ? 6.016 -9.222 -9.469 1.00 87.88 98 HIS A N 1
ATOM 755 C CA . HIS A 1 98 ? 5.717 -10.216 -8.441 1.00 87.88 98 HIS A CA 1
ATOM 756 C C . HIS A 1 98 ? 5.350 -9.564 -7.101 1.00 87.88 98 HIS A C 1
ATOM 758 O O . HIS A 1 98 ? 4.363 -9.944 -6.473 1.00 87.88 98 HIS A O 1
ATOM 764 N N . VAL A 1 99 ? 6.091 -8.535 -6.674 1.00 85.94 99 VAL A N 1
ATOM 765 C CA . VAL A 1 99 ? 5.763 -7.774 -5.457 1.00 85.94 99 VAL A CA 1
ATOM 766 C C . VAL A 1 99 ? 4.385 -7.117 -5.570 1.00 85.94 99 VAL A C 1
ATOM 768 O O . VAL A 1 99 ? 3.614 -7.156 -4.609 1.00 85.94 99 VAL A O 1
ATOM 771 N N . ILE A 1 100 ? 4.047 -6.553 -6.733 1.00 85.44 100 ILE A N 1
ATOM 772 C CA . ILE A 1 100 ? 2.727 -5.960 -6.983 1.00 85.44 100 ILE A CA 1
ATOM 773 C C . ILE A 1 100 ? 1.621 -7.013 -6.865 1.00 85.44 100 ILE A C 1
ATOM 775 O O . ILE A 1 100 ? 0.627 -6.763 -6.182 1.00 85.44 100 ILE A O 1
ATOM 779 N N . ASP A 1 101 ? 1.796 -8.199 -7.452 1.00 87.00 101 ASP A N 1
ATOM 780 C CA . ASP A 1 101 ? 0.811 -9.284 -7.359 1.00 87.00 101 ASP A CA 1
ATOM 781 C C . ASP A 1 101 ? 0.618 -9.768 -5.911 1.00 87.00 101 ASP A C 1
ATOM 783 O O . ASP A 1 101 ? -0.511 -9.924 -5.435 1.00 87.00 101 ASP A O 1
ATOM 787 N N . VAL A 1 102 ? 1.712 -9.916 -5.157 1.00 86.19 102 VAL A N 1
ATOM 788 C CA . VAL A 1 102 ? 1.658 -10.259 -3.727 1.00 86.19 102 VAL A CA 1
ATOM 789 C C . VAL A 1 102 ? 0.895 -9.195 -2.934 1.00 86.19 102 VAL A C 1
ATOM 791 O O . VAL A 1 102 ? 0.065 -9.535 -2.086 1.00 86.19 102 VAL A O 1
ATOM 794 N N . LEU A 1 103 ? 1.134 -7.909 -3.204 1.00 83.12 103 LEU A N 1
ATOM 795 C CA . LEU A 1 103 ? 0.409 -6.817 -2.553 1.00 83.12 103 LEU A CA 1
ATOM 796 C C . LEU A 1 103 ? -1.072 -6.824 -2.922 1.00 83.12 103 LEU A C 1
ATOM 798 O O . LEU A 1 103 ? -1.912 -6.681 -2.033 1.00 83.12 103 LEU A O 1
ATOM 802 N N . ARG A 1 104 ? -1.403 -7.068 -4.193 1.00 85.19 104 ARG A N 1
ATOM 803 C CA . ARG A 1 104 ? -2.785 -7.166 -4.670 1.00 85.19 104 ARG A CA 1
ATOM 804 C C . ARG A 1 104 ? -3.531 -8.278 -3.929 1.00 85.19 104 ARG A C 1
ATOM 806 O O . ARG A 1 104 ? -4.589 -8.026 -3.359 1.00 85.19 104 ARG A O 1
ATOM 813 N N . LYS A 1 105 ? -2.932 -9.468 -3.821 1.00 85.75 105 LYS A N 1
ATOM 814 C CA . LYS A 1 105 ? -3.490 -10.600 -3.059 1.00 85.75 105 LYS A CA 1
ATOM 815 C C . LYS A 1 105 ? -3.643 -10.290 -1.575 1.00 85.75 105 LYS A C 1
ATOM 817 O O . LYS A 1 105 ? -4.646 -10.655 -0.978 1.00 85.75 105 LYS A O 1
ATOM 822 N N . LYS A 1 106 ? -2.683 -9.606 -0.953 1.00 81.06 106 LYS A N 1
ATOM 823 C CA . LYS A 1 106 ? -2.775 -9.283 0.478 1.00 81.06 106 LYS A CA 1
ATOM 824 C C . LYS A 1 106 ? -3.832 -8.218 0.762 1.00 81.06 106 LYS A C 1
ATOM 826 O O . LYS A 1 106 ? -4.569 -8.340 1.737 1.00 81.06 106 LYS A O 1
ATOM 831 N N . VAL A 1 107 ? -3.901 -7.170 -0.048 1.00 77.88 107 VAL A N 1
ATOM 832 C CA . VAL A 1 107 ? -4.691 -5.974 0.265 1.00 77.88 107 VAL A CA 1
ATOM 833 C C . VAL A 1 107 ? -6.111 -6.037 -0.302 1.00 77.88 107 VAL A C 1
ATOM 835 O O . VAL A 1 107 ? -7.045 -5.579 0.358 1.00 77.88 107 VAL A O 1
ATOM 838 N N . LEU A 1 108 ? -6.289 -6.625 -1.489 1.00 78.38 108 LEU A N 1
ATOM 839 C CA . LEU A 1 108 ? -7.592 -6.714 -2.155 1.00 78.38 108 LEU A CA 1
ATOM 840 C C . LEU A 1 108 ? -8.351 -8.007 -1.855 1.00 78.38 108 LEU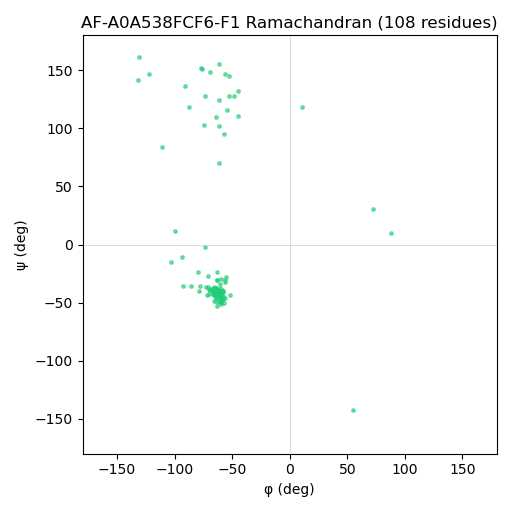 A C 1
ATOM 842 O O . LEU A 1 108 ? -9.537 -8.070 -2.174 1.00 78.38 108 LEU A O 1
ATOM 846 N N . ALA A 1 109 ? -7.714 -9.009 -1.234 1.00 71.50 109 ALA A N 1
ATOM 847 C CA . ALA A 1 109 ? -8.427 -10.205 -0.791 1.00 71.50 109 ALA A CA 1
ATOM 848 C C . ALA A 1 109 ? -9.648 -9.834 0.080 1.00 71.50 109 ALA A C 1
ATOM 850 O O . ALA A 1 109 ? -9.595 -8.817 0.791 1.00 71.50 109 ALA A O 1
ATOM 851 N N . PRO A 1 110 ? -10.748 -10.603 -0.030 1.00 51.56 110 PRO A N 1
ATOM 852 C CA . PRO A 1 110 ? -11.991 -10.359 0.697 1.00 51.56 110 PRO A CA 1
ATOM 853 C C . PRO A 1 110 ? -11.756 -10.230 2.204 1.00 51.56 110 PRO A C 1
ATOM 855 O O . PRO A 1 110 ? -11.098 -11.120 2.789 1.00 51.56 110 PRO A O 1
#

Foldseek 3Di:
DDDPPDDDPDPPPPLDDLLRLLVQLQVVVVVVDQLVVSCVVSVHPDSVVSLVSPQVNLVPDDPVVSVVSLVVVVVSLVVQLVVLVVPPDDPSSVVSNVVSVVSNCSRNPD

Sequence (110 aa):
MTAARDPQEVPSEAAPTSSELDGQALQLRSKGMSFAKIAAEIGLDRPTDAVNAFRRALLRVPARQRDKLKREEAIRLDAWADR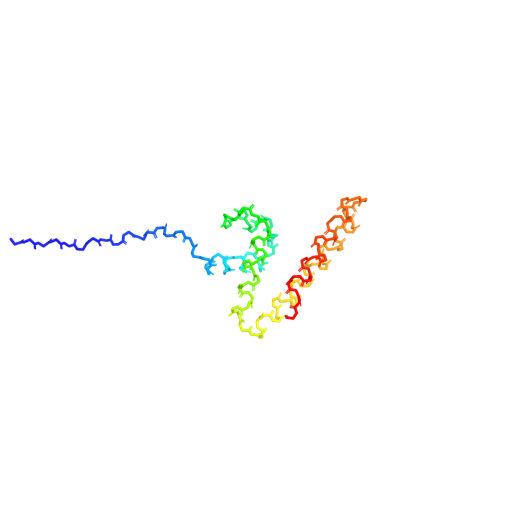VGETSEGETKERKLHVIDVLRKKVLAP

Solvent-accessible surface area (backbone atoms only — not comparable to full-atom values): 6328 Å² total; per-residue (Å²): 137,86,82,84,75,74,83,76,78,69,81,71,85,64,75,77,47,72,69,53,50,8,49,48,34,42,52,43,43,72,74,67,50,49,46,58,58,42,6,62,73,75,73,41,97,38,39,66,54,28,49,51,26,26,50,55,33,44,70,71,42,57,68,77,56,29,53,51,52,42,51,56,48,50,54,52,49,50,58,46,48,53,50,38,64,76,76,39,63,69,73,62,25,54,53,52,48,50,53,48,52,54,48,47,56,69,66,65,51,132

Radius of gyration: 19.24 Å; Cα contacts (8 Å, |Δi|>4): 77; chains: 1; bounding box: 33×36×74 Å

Mean predicted aligned error: 9.52 Å

Nearest PDB structures (foldseek):
  7tdz-assembly1_U  TM=4.647E-01  e=1.994E+00  Xenopus laevis
  7fik-assembly1_W  TM=5.215E-01  e=6.047E+00  Xenopus laevis